Protein AF-A0A9R1CV19-F1 (afdb_monomer_lite)

Structure (mmCIF, N/CA/C/O backbone):
data_AF-A0A9R1CV19-F1
#
_entry.id   AF-A0A9R1CV19-F1
#
loop_
_atom_site.group_PDB
_atom_site.id
_atom_site.type_symbol
_atom_site.label_atom_id
_atom_site.label_alt_id
_atom_site.label_comp_id
_atom_site.label_asym_id
_atom_site.label_entity_id
_atom_site.label_seq_id
_atom_site.pdbx_PDB_ins_code
_atom_site.Cartn_x
_atom_site.Cartn_y
_atom_site.Cartn_z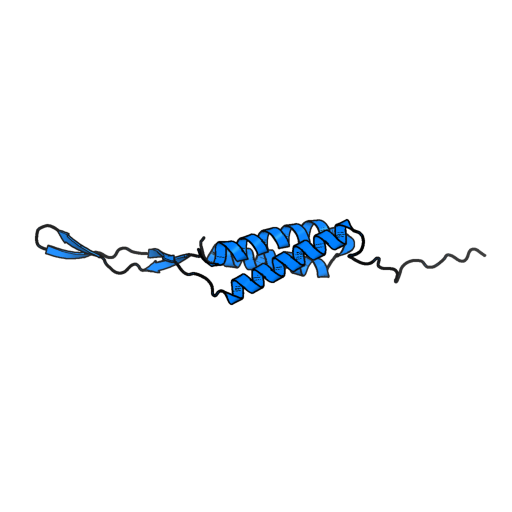
_atom_site.occupancy
_atom_site.B_iso_or_equiv
_atom_site.auth_seq_id
_atom_site.auth_comp_id
_atom_site.auth_asym_id
_atom_site.auth_atom_id
_atom_site.pdbx_PDB_model_num
ATOM 1 N N . MET A 1 1 ? -9.951 6.637 6.628 1.00 85.62 1 MET A N 1
ATOM 2 C CA . MET A 1 1 ? -9.941 5.628 5.527 1.00 85.62 1 MET A CA 1
ATOM 3 C C . MET A 1 1 ? -10.188 4.259 6.130 1.00 85.62 1 MET A C 1
ATOM 5 O O . MET A 1 1 ? -9.432 3.851 7.000 1.00 85.62 1 MET A O 1
ATOM 9 N N . LEU A 1 2 ? -11.219 3.533 5.689 1.00 93.88 2 LEU A N 1
ATOM 10 C CA . LEU A 1 2 ? -11.531 2.229 6.287 1.00 93.88 2 LEU A CA 1
ATOM 11 C C . LEU A 1 2 ? -10.329 1.269 6.192 1.00 93.88 2 LEU A C 1
ATOM 13 O O . LEU A 1 2 ? -9.751 1.098 5.116 1.00 93.88 2 LEU A O 1
ATOM 17 N N . LEU A 1 3 ? -10.008 0.597 7.294 1.00 93.12 3 LEU A N 1
ATOM 18 C CA . LEU A 1 3 ? -8.869 -0.310 7.419 1.00 93.12 3 LEU A CA 1
ATOM 19 C C . LEU A 1 3 ? -8.905 -1.448 6.382 1.00 93.12 3 LEU A C 1
ATOM 21 O O . LEU A 1 3 ? -7.871 -1.833 5.842 1.00 93.12 3 LEU A O 1
ATOM 25 N N . ALA A 1 4 ? -10.098 -1.923 6.009 1.00 94.19 4 ALA A N 1
ATOM 26 C CA . ALA A 1 4 ? -10.250 -2.911 4.940 1.00 94.19 4 ALA A CA 1
ATOM 27 C C . ALA A 1 4 ? -9.773 -2.386 3.570 1.00 94.19 4 ALA A C 1
ATOM 29 O O . ALA A 1 4 ? -9.062 -3.091 2.853 1.00 94.19 4 ALA A O 1
ATOM 30 N N . HIS A 1 5 ? -10.094 -1.132 3.223 1.00 94.94 5 HIS A N 1
ATOM 31 C CA . HIS A 1 5 ? -9.592 -0.504 1.995 1.00 94.94 5 HIS A CA 1
ATOM 32 C C . HIS A 1 5 ? -8.073 -0.303 2.055 1.00 94.94 5 HIS A C 1
ATOM 34 O O . HIS A 1 5 ? -7.401 -0.420 1.031 1.00 94.94 5 HIS A O 1
ATOM 40 N N . TYR A 1 6 ? -7.519 -0.056 3.246 1.00 95.19 6 TYR A N 1
ATOM 41 C CA . TYR A 1 6 ? -6.071 0.019 3.442 1.00 95.19 6 TYR A CA 1
ATOM 42 C C . TYR A 1 6 ? -5.387 -1.299 3.111 1.00 95.19 6 TYR A C 1
ATOM 44 O O . TYR A 1 6 ? -4.465 -1.320 2.297 1.00 95.19 6 TYR A O 1
ATOM 52 N N . TYR A 1 7 ? -5.869 -2.411 3.661 1.00 94.88 7 TYR A N 1
ATOM 53 C CA . TYR A 1 7 ? -5.296 -3.721 3.360 1.00 94.88 7 TYR A CA 1
ATOM 54 C C . TYR A 1 7 ? -5.467 -4.121 1.893 1.00 94.88 7 TYR A C 1
ATOM 56 O O . TYR A 1 7 ? -4.532 -4.664 1.306 1.00 94.88 7 TYR A O 1
ATOM 64 N N . ALA A 1 8 ? -6.599 -3.792 1.265 1.00 96.19 8 ALA A N 1
ATOM 65 C CA . ALA A 1 8 ? -6.770 -3.981 -0.175 1.00 96.19 8 ALA A CA 1
ATOM 66 C C . ALA A 1 8 ? -5.726 -3.184 -0.981 1.00 96.19 8 ALA A C 1
ATOM 68 O O . ALA A 1 8 ? -5.124 -3.716 -1.915 1.00 96.19 8 ALA A O 1
ATOM 69 N N . GLY A 1 9 ? -5.458 -1.938 -0.578 1.00 95.25 9 GLY A N 1
ATOM 70 C CA . GLY A 1 9 ? -4.404 -1.109 -1.158 1.00 95.25 9 GLY A CA 1
ATOM 71 C C . GLY A 1 9 ? -3.012 -1.720 -0.995 1.00 95.25 9 GLY A C 1
ATOM 72 O O . GLY A 1 9 ? -2.267 -1.773 -1.969 1.00 95.25 9 GLY A O 1
ATOM 73 N N . VAL A 1 10 ? -2.675 -2.241 0.192 1.00 95.88 10 VAL A N 1
ATOM 74 C CA . VAL A 1 10 ? -1.394 -2.930 0.450 1.00 95.88 10 VAL A CA 1
ATOM 75 C C . VAL A 1 10 ? -1.217 -4.131 -0.477 1.00 95.88 10 VAL A C 1
ATOM 77 O O . VAL A 1 10 ? -0.150 -4.294 -1.067 1.00 95.88 10 VAL A O 1
ATOM 80 N N . LEU A 1 11 ? -2.256 -4.952 -0.648 1.00 96.25 11 LEU A N 1
ATOM 81 C CA . LEU A 1 11 ? -2.209 -6.103 -1.552 1.00 96.25 11 LEU A CA 1
ATOM 82 C C . LEU A 1 11 ? -2.014 -5.673 -3.009 1.00 96.25 11 LEU A C 1
ATOM 84 O O . LEU A 1 11 ? -1.185 -6.251 -3.709 1.00 96.25 11 LEU A O 1
ATOM 88 N N . GLY A 1 12 ? -2.733 -4.642 -3.459 1.00 93.94 12 GLY A N 1
ATOM 89 C CA . GLY A 1 12 ? -2.584 -4.095 -4.808 1.00 93.94 12 GLY A CA 1
ATOM 90 C C . GLY A 1 12 ? -1.192 -3.510 -5.056 1.00 93.94 12 GLY A C 1
ATOM 91 O O . GLY A 1 12 ? -0.565 -3.814 -6.070 1.00 93.94 12 GLY A O 1
ATOM 92 N N . ALA A 1 13 ? -0.678 -2.724 -4.108 1.00 93.31 13 ALA A N 1
ATOM 93 C CA . ALA A 1 13 ? 0.657 -2.139 -4.176 1.00 93.31 13 ALA A CA 1
ATOM 94 C C . ALA A 1 13 ? 1.742 -3.226 -4.191 1.00 93.31 13 ALA A C 1
ATOM 96 O O . ALA A 1 13 ? 2.629 -3.197 -5.040 1.00 93.31 13 ALA A O 1
ATOM 97 N N . GLY A 1 14 ? 1.621 -4.237 -3.325 1.00 92.81 14 GLY A N 1
ATOM 98 C CA . GLY A 1 14 ? 2.513 -5.395 -3.303 1.00 92.81 14 GLY A CA 1
ATOM 99 C C . GLY A 1 14 ? 2.480 -6.196 -4.605 1.00 92.81 14 GLY A C 1
ATOM 100 O O . GLY A 1 14 ? 3.534 -6.549 -5.127 1.00 92.81 14 GLY A O 1
ATOM 101 N N . ALA A 1 15 ? 1.296 -6.428 -5.178 1.00 91.69 15 ALA A N 1
ATOM 102 C CA . ALA A 1 15 ? 1.157 -7.106 -6.465 1.00 91.69 15 ALA A CA 1
ATOM 103 C C . ALA A 1 15 ? 1.808 -6.313 -7.609 1.00 91.69 15 ALA A C 1
ATOM 105 O O . ALA A 1 15 ? 2.472 -6.902 -8.460 1.00 91.69 15 ALA A O 1
ATOM 106 N N . LEU A 1 16 ? 1.670 -4.984 -7.617 1.00 89.81 16 LEU A N 1
ATOM 107 C CA . LEU A 1 16 ? 2.317 -4.113 -8.602 1.00 89.81 16 LEU A CA 1
ATOM 108 C C . LEU A 1 16 ? 3.838 -4.101 -8.452 1.00 89.81 16 LEU A C 1
ATOM 110 O O . LEU A 1 16 ? 4.541 -4.172 -9.455 1.00 89.81 16 LEU A O 1
ATOM 114 N N . THR A 1 17 ? 4.347 -4.076 -7.221 1.00 88.69 17 THR A N 1
ATOM 115 C CA . THR A 1 17 ? 5.782 -4.218 -6.946 1.00 88.69 17 THR A CA 1
ATOM 116 C C . THR A 1 17 ? 6.303 -5.589 -7.390 1.00 88.69 17 THR A C 1
ATOM 118 O O . THR A 1 17 ? 7.360 -5.677 -8.007 1.00 88.69 17 THR A O 1
ATOM 121 N N . ALA A 1 18 ? 5.550 -6.665 -7.149 1.00 86.12 18 ALA A N 1
ATOM 122 C CA . ALA A 1 18 ? 5.916 -8.012 -7.584 1.00 86.12 18 ALA A CA 1
ATOM 123 C C . ALA A 1 18 ? 5.812 -8.204 -9.107 1.00 86.12 18 ALA A C 1
ATOM 125 O O . ALA A 1 18 ? 6.502 -9.056 -9.666 1.00 86.12 18 ALA A O 1
ATOM 126 N N . ALA A 1 19 ? 4.982 -7.419 -9.801 1.00 84.38 19 ALA A N 1
ATOM 127 C CA . ALA A 1 19 ? 4.788 -7.535 -11.245 1.00 84.38 19 ALA A CA 1
ATOM 128 C C . ALA A 1 19 ? 6.081 -7.315 -12.052 1.00 84.38 19 ALA A C 1
ATOM 130 O O . ALA A 1 19 ? 6.186 -7.826 -13.170 1.00 84.38 19 ALA A O 1
ATOM 131 N N . TRP A 1 20 ? 7.079 -6.626 -11.482 1.00 72.62 20 TRP A N 1
ATOM 132 C CA . TRP A 1 20 ? 8.410 -6.464 -12.079 1.00 72.62 20 TRP A CA 1
ATOM 133 C C . TRP A 1 20 ? 9.108 -7.799 -12.352 1.00 72.62 20 TRP A C 1
ATOM 135 O O . TRP A 1 20 ? 9.844 -7.909 -13.327 1.00 72.62 20 TRP A O 1
ATOM 145 N N . LEU A 1 21 ? 8.839 -8.830 -11.543 1.00 76.31 21 LEU A N 1
ATOM 146 C CA . LEU A 1 21 ? 9.499 -10.135 -11.652 1.00 76.31 21 LEU A CA 1
ATOM 147 C C . LEU A 1 21 ? 9.148 -10.899 -12.936 1.00 76.31 21 LEU A C 1
ATOM 149 O O . LEU A 1 21 ? 9.892 -11.794 -13.319 1.00 76.31 21 LEU A O 1
ATOM 153 N N . PHE A 1 22 ? 8.024 -10.589 -13.589 1.00 76.38 22 PHE A N 1
ATOM 154 C CA . PHE A 1 22 ? 7.508 -11.427 -14.678 1.00 76.38 22 PHE A CA 1
ATOM 155 C C . PHE A 1 22 ? 7.752 -10.868 -16.082 1.00 76.38 22 PHE A C 1
ATOM 157 O O . PHE A 1 22 ? 7.845 -11.662 -17.013 1.00 76.38 22 PHE A O 1
ATOM 164 N N . ARG A 1 23 ? 7.820 -9.538 -16.254 1.00 69.38 23 ARG A N 1
ATOM 165 C CA . ARG A 1 23 ? 8.134 -8.857 -17.531 1.00 69.38 23 ARG A CA 1
ATOM 166 C C . ARG A 1 23 ? 8.688 -7.453 -17.280 1.00 69.38 23 ARG A C 1
ATOM 168 O O . ARG A 1 23 ? 7.949 -6.472 -17.426 1.00 69.38 23 ARG A O 1
ATOM 175 N N . PRO A 1 24 ? 9.952 -7.341 -16.860 1.00 68.56 24 PRO A N 1
ATOM 176 C CA . PRO A 1 24 ? 10.518 -6.054 -16.500 1.00 68.56 24 PRO A CA 1
ATOM 177 C C . PRO A 1 24 ? 10.569 -5.106 -17.710 1.00 68.56 24 PRO A C 1
ATOM 179 O O . PRO A 1 24 ? 10.125 -3.965 -17.592 1.00 68.56 24 PRO A O 1
ATOM 182 N N . SER A 1 25 ? 11.008 -5.554 -18.887 1.00 68.31 25 SER A N 1
ATOM 183 C CA . SER A 1 25 ? 11.137 -4.712 -20.095 1.00 68.31 25 SER A CA 1
ATOM 184 C C . SER A 1 25 ? 9.814 -4.083 -20.544 1.00 68.31 25 SER A C 1
ATOM 186 O O . SER A 1 25 ? 9.748 -2.881 -20.787 1.00 68.31 25 SER A O 1
ATOM 188 N N . ASP A 1 26 ? 8.730 -4.859 -20.543 1.00 71.88 26 ASP A N 1
ATOM 189 C CA . ASP A 1 26 ? 7.433 -4.407 -21.065 1.00 71.88 26 ASP A CA 1
ATOM 190 C C . ASP A 1 26 ? 6.588 -3.606 -20.062 1.00 71.88 26 ASP A C 1
ATOM 192 O O . ASP A 1 26 ? 5.676 -2.873 -20.453 1.00 71.88 26 ASP A O 1
ATOM 196 N N . ARG A 1 27 ? 6.782 -3.816 -18.751 1.00 74.50 27 ARG A N 1
ATOM 197 C CA . ARG A 1 27 ? 5.801 -3.390 -17.730 1.00 74.50 27 ARG A CA 1
ATOM 198 C C . ARG A 1 27 ? 6.361 -2.478 -16.650 1.00 74.50 27 ARG A C 1
ATOM 200 O O . ARG A 1 27 ? 5.565 -1.966 -15.855 1.00 74.50 27 ARG A O 1
ATOM 207 N N . THR A 1 28 ? 7.673 -2.233 -16.618 1.00 77.19 28 THR A N 1
ATOM 208 C CA . THR A 1 28 ? 8.312 -1.432 -15.557 1.00 77.19 28 THR A CA 1
ATOM 209 C C . THR A 1 28 ? 7.713 -0.034 -15.449 1.00 77.19 28 THR A C 1
ATOM 211 O O . THR A 1 28 ? 7.403 0.390 -14.340 1.00 77.19 28 THR A O 1
ATOM 214 N N . ALA A 1 29 ? 7.446 0.660 -16.560 1.00 78.81 29 ALA A N 1
ATOM 215 C CA . ALA A 1 29 ? 6.910 2.025 -16.521 1.00 78.81 29 ALA A CA 1
ATOM 216 C C . ALA A 1 29 ? 5.562 2.124 -15.783 1.00 78.81 29 ALA A C 1
ATOM 218 O O . ALA A 1 29 ? 5.407 2.906 -14.846 1.00 78.81 29 ALA A O 1
ATOM 219 N N . VAL A 1 30 ? 4.587 1.300 -16.184 1.00 79.56 30 VAL A N 1
ATOM 220 C CA . VAL A 1 30 ? 3.216 1.358 -15.652 1.00 79.56 30 VAL A CA 1
ATOM 221 C C . VAL A 1 30 ? 3.171 0.839 -14.221 1.00 79.56 30 VAL A C 1
ATOM 223 O O . VAL A 1 30 ? 2.511 1.425 -13.363 1.00 79.56 30 VAL A O 1
ATOM 226 N N . THR A 1 31 ? 3.881 -0.250 -13.942 1.00 86.12 31 THR A N 1
ATOM 227 C CA . THR A 1 31 ? 3.841 -0.894 -12.626 1.00 86.12 31 THR A CA 1
ATOM 228 C C . THR A 1 31 ? 4.612 -0.103 -11.578 1.00 86.12 31 THR A C 1
ATOM 230 O O . THR A 1 31 ? 4.119 0.016 -10.462 1.00 86.12 31 THR A O 1
ATOM 233 N N . SER A 1 32 ? 5.755 0.504 -11.920 1.00 86.62 32 SER A N 1
ATOM 234 C CA . SER A 1 32 ? 6.534 1.322 -10.979 1.00 86.62 32 SER A CA 1
ATOM 235 C C . SER A 1 32 ? 5.847 2.645 -10.646 1.00 86.62 32 SER A C 1
ATOM 237 O O . SER A 1 32 ? 5.757 3.000 -9.473 1.00 86.62 32 SER A O 1
ATOM 239 N N . LEU A 1 33 ? 5.250 3.326 -11.629 1.00 90.25 33 LEU A N 1
ATOM 240 C CA . LEU A 1 33 ? 4.458 4.528 -11.366 1.00 90.25 33 LEU A CA 1
ATOM 241 C C . LEU A 1 33 ? 3.207 4.213 -10.531 1.00 90.25 33 LEU A C 1
ATOM 243 O O . LEU A 1 33 ? 2.912 4.914 -9.564 1.00 90.25 33 LEU A O 1
ATOM 247 N N . SER A 1 34 ? 2.489 3.136 -10.866 1.00 92.19 34 SER A N 1
ATOM 248 C CA . SER A 1 34 ? 1.291 2.729 -10.117 1.00 92.19 34 SER A CA 1
ATOM 249 C C . SER A 1 34 ? 1.634 2.296 -8.691 1.00 92.19 34 SER A C 1
ATOM 251 O O . SER A 1 34 ? 0.942 2.680 -7.747 1.00 92.19 34 SER A O 1
ATOM 253 N N . ALA A 1 35 ? 2.728 1.546 -8.519 1.00 93.00 35 ALA A N 1
ATOM 254 C CA . ALA A 1 35 ? 3.247 1.179 -7.208 1.00 93.00 35 ALA A CA 1
ATOM 255 C C . ALA A 1 35 ? 3.638 2.427 -6.407 1.00 93.00 35 ALA A C 1
ATOM 257 O O . ALA A 1 35 ? 3.232 2.546 -5.256 1.00 93.00 35 ALA A O 1
ATOM 258 N N . PHE A 1 36 ? 4.340 3.391 -7.013 1.00 94.75 36 PHE A N 1
ATOM 259 C CA . PHE A 1 36 ? 4.699 4.653 -6.360 1.00 94.75 36 PHE A CA 1
ATOM 260 C C . PHE A 1 36 ? 3.471 5.386 -5.817 1.00 94.75 36 PHE A C 1
ATOM 262 O O . PHE A 1 36 ? 3.453 5.771 -4.645 1.00 94.75 36 PHE A O 1
ATOM 269 N N . VAL A 1 37 ? 2.432 5.546 -6.639 1.00 96.06 37 VAL A N 1
ATOM 270 C CA . VAL A 1 37 ? 1.200 6.230 -6.229 1.00 96.06 37 VAL A CA 1
ATOM 271 C C . VAL A 1 37 ? 0.534 5.496 -5.067 1.00 96.06 37 VAL A C 1
ATOM 273 O O . VAL A 1 37 ? 0.240 6.119 -4.047 1.00 96.06 37 VAL A O 1
ATOM 276 N N . LEU A 1 38 ? 0.333 4.179 -5.172 1.00 96.00 38 LEU A N 1
ATOM 277 C CA . LEU A 1 38 ? -0.332 3.420 -4.111 1.00 96.00 38 LEU A CA 1
ATOM 278 C C . LEU A 1 38 ? 0.475 3.396 -2.813 1.00 96.00 38 LEU A C 1
ATOM 280 O O . LEU A 1 38 ? -0.088 3.643 -1.749 1.00 96.00 38 LEU A O 1
ATOM 284 N N . TRP A 1 39 ? 1.785 3.164 -2.878 1.00 97.62 39 TRP A N 1
ATOM 285 C CA . TRP A 1 39 ? 2.641 3.183 -1.694 1.00 97.62 39 TRP A CA 1
ATOM 286 C C . TRP A 1 39 ? 2.678 4.564 -1.027 1.00 97.62 39 TRP A C 1
ATOM 288 O O . TRP A 1 39 ? 2.661 4.643 0.201 1.00 97.62 39 TRP A O 1
ATOM 298 N N . THR A 1 40 ? 2.632 5.649 -1.808 1.00 96.62 40 THR A N 1
ATOM 299 C CA . THR A 1 40 ? 2.533 7.020 -1.279 1.00 96.62 40 THR A CA 1
ATOM 300 C C . THR A 1 40 ? 1.208 7.244 -0.556 1.00 96.62 40 THR A C 1
ATOM 302 O O . THR A 1 40 ? 1.200 7.742 0.570 1.00 96.62 40 THR A O 1
ATOM 305 N N . LEU A 1 41 ? 0.086 6.840 -1.163 1.00 95.69 41 LEU A N 1
ATOM 306 C CA . LEU A 1 41 ? -1.233 6.938 -0.533 1.00 95.69 41 LEU A CA 1
ATOM 307 C C . LEU A 1 41 ? -1.268 6.157 0.789 1.00 95.69 41 LEU A C 1
ATOM 309 O O . LEU A 1 41 ? -1.725 6.685 1.799 1.00 95.69 41 LEU A O 1
ATOM 313 N N . LEU A 1 42 ? -0.727 4.938 0.815 1.00 96.56 42 LEU A N 1
ATOM 314 C CA . LEU A 1 42 ? -0.656 4.119 2.028 1.00 96.56 42 LEU A CA 1
ATOM 315 C C . LEU A 1 42 ? 0.218 4.768 3.115 1.00 96.56 42 LEU A C 1
ATOM 317 O O . LEU A 1 42 ? -0.183 4.826 4.276 1.00 96.56 42 LEU A O 1
ATOM 321 N N . ALA A 1 43 ? 1.376 5.326 2.756 1.00 96.19 43 ALA A N 1
ATOM 322 C CA . ALA A 1 43 ? 2.256 6.005 3.710 1.00 96.19 43 ALA A CA 1
ATOM 323 C C . ALA A 1 43 ? 1.589 7.233 4.365 1.00 96.19 43 ALA A C 1
ATOM 325 O O . ALA A 1 43 ? 1.730 7.457 5.576 1.00 96.19 43 ALA A O 1
ATOM 326 N N . VAL A 1 44 ? 0.847 8.012 3.569 1.00 95.94 44 VAL A N 1
ATOM 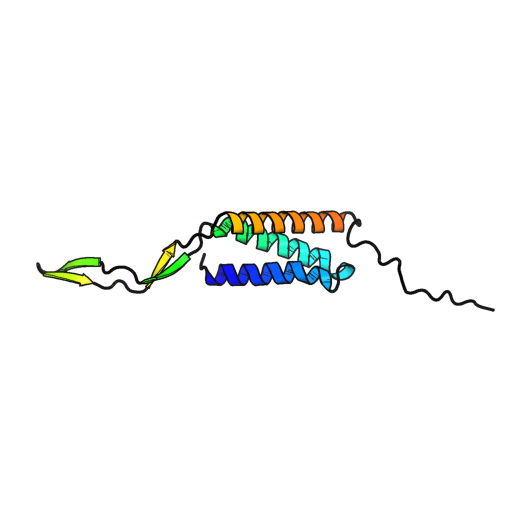327 C CA . VAL A 1 44 ? 0.151 9.227 4.015 1.00 95.94 44 VAL A CA 1
ATOM 328 C C . VAL A 1 44 ? -1.076 8.877 4.853 1.00 95.94 44 VAL A C 1
ATOM 330 O O . VAL A 1 44 ? -1.164 9.306 6.000 1.00 95.94 44 VAL A O 1
ATOM 333 N N . PHE A 1 45 ? -1.984 8.055 4.325 1.00 95.38 45 PHE A N 1
ATOM 334 C CA . PHE A 1 45 ? -3.290 7.800 4.942 1.00 95.38 45 PHE A CA 1
ATOM 335 C C . PHE A 1 45 ? -3.279 6.723 6.035 1.00 95.38 45 PHE A C 1
ATOM 337 O O . PHE A 1 45 ? -4.287 6.544 6.714 1.00 95.38 45 PHE A O 1
ATOM 344 N N . GLY A 1 46 ? -2.160 6.024 6.257 1.00 92.44 46 GLY A N 1
ATOM 345 C CA . GLY A 1 46 ? -2.047 5.010 7.313 1.00 92.44 46 GLY A CA 1
ATOM 346 C C . GLY A 1 46 ? -2.202 5.546 8.743 1.00 92.44 46 GLY A C 1
ATOM 347 O O . GLY A 1 46 ? -2.460 4.765 9.653 1.00 92.44 46 GLY A O 1
ATOM 348 N N . ALA A 1 47 ? -2.056 6.858 8.961 1.00 94.12 47 ALA A N 1
ATOM 349 C CA . ALA A 1 47 ? -2.327 7.492 10.258 1.00 94.12 47 ALA A CA 1
ATOM 350 C C . ALA A 1 47 ? -3.821 7.755 10.505 1.00 94.12 47 ALA A C 1
ATOM 352 O O . ALA A 1 47 ? -4.233 7.885 11.651 1.00 94.12 47 ALA A O 1
ATOM 353 N N . ASP A 1 48 ? -4.618 7.802 9.439 1.00 95.25 48 ASP A N 1
ATOM 354 C CA . ASP A 1 48 ? -6.031 8.184 9.470 1.00 95.25 48 ASP A CA 1
ATOM 355 C C . ASP A 1 48 ? -6.928 6.979 9.140 1.00 95.25 48 ASP A C 1
ATOM 357 O O . ASP A 1 48 ? -7.998 7.108 8.533 1.00 95.25 48 ASP A O 1
ATOM 361 N N . THR A 1 49 ? -6.466 5.766 9.462 1.00 95.38 49 THR A N 1
ATOM 362 C CA . THR A 1 49 ? -7.240 4.541 9.258 1.00 95.38 49 THR A CA 1
ATOM 363 C C . THR A 1 49 ? -8.294 4.357 10.339 1.00 95.38 49 THR A C 1
ATOM 365 O O . THR A 1 49 ? -8.095 4.724 11.493 1.00 95.38 49 THR A O 1
ATOM 368 N N . GLU A 1 50 ? -9.429 3.776 9.962 1.00 95.50 50 GLU A N 1
ATOM 369 C CA . GLU A 1 50 ? -10.595 3.607 10.837 1.00 95.50 50 GLU A CA 1
ATOM 370 C C . GLU A 1 50 ? -11.140 2.182 10.737 1.00 95.50 50 GLU A C 1
ATOM 372 O O . GLU A 1 50 ? -11.112 1.571 9.665 1.00 95.50 50 GLU A O 1
ATOM 377 N N . THR A 1 51 ? -11.678 1.659 11.836 1.00 93.75 51 THR A N 1
ATOM 378 C CA . THR A 1 51 ? -12.377 0.368 11.879 1.00 93.75 51 THR A CA 1
ATOM 379 C C . THR A 1 51 ? -13.773 0.533 12.462 1.00 93.75 51 THR A C 1
ATOM 381 O O . THR A 1 51 ? -14.020 1.458 13.234 1.00 93.75 51 THR A O 1
ATOM 384 N N . TYR A 1 52 ? -14.678 -0.380 12.115 1.00 90.81 52 TYR A N 1
ATOM 385 C CA . TYR A 1 52 ? -15.938 -0.510 12.837 1.00 90.81 52 TYR A CA 1
ATOM 386 C C . TYR A 1 52 ? -15.666 -1.136 14.202 1.00 90.81 52 TYR A C 1
ATOM 388 O O . TYR A 1 52 ? -15.003 -2.173 14.295 1.00 90.81 52 TYR A O 1
ATOM 396 N N . ALA A 1 53 ? -16.136 -0.472 15.251 1.00 87.38 53 ALA A N 1
ATOM 397 C CA . ALA A 1 53 ? -16.109 -0.971 16.615 1.00 87.38 53 ALA A CA 1
ATOM 398 C C . ALA A 1 53 ? -17.414 -0.596 17.318 1.00 87.38 53 ALA A C 1
ATOM 400 O O . ALA A 1 53 ? -18.019 0.438 17.017 1.00 87.38 53 ALA A O 1
ATOM 401 N N . ASP A 1 54 ? -17.842 -1.447 18.248 1.00 83.50 54 ASP A N 1
ATOM 402 C CA . ASP A 1 54 ? -19.053 -1.195 19.016 1.00 83.50 54 ASP A CA 1
ATOM 403 C C . ASP A 1 54 ? -18.849 0.024 19.919 1.00 83.50 54 ASP A C 1
ATOM 405 O O . ASP A 1 54 ? -17.851 0.154 20.639 1.00 83.50 54 ASP A O 1
ATOM 409 N N . SER A 1 55 ? -19.786 0.954 19.840 1.00 77.44 55 SER A N 1
ATOM 410 C CA . SER A 1 55 ? -19.732 2.197 20.590 1.00 77.44 55 SER A CA 1
ATOM 411 C C . SER A 1 55 ? -20.272 1.953 21.984 1.00 77.44 55 SER A C 1
ATOM 413 O O . SER A 1 55 ? -21.381 1.438 22.146 1.00 77.44 55 SER A O 1
ATOM 415 N N . ALA A 1 56 ? -19.524 2.375 23.005 1.00 75.88 56 ALA A N 1
ATOM 416 C CA . ALA A 1 56 ? -20.014 2.322 24.375 1.00 75.88 56 ALA A CA 1
ATOM 417 C C . ALA A 1 56 ? -21.397 2.994 24.477 1.00 75.88 56 ALA A C 1
ATOM 419 O O . ALA A 1 56 ? -21.648 4.033 23.860 1.00 75.88 56 ALA A O 1
ATOM 420 N N . ALA A 1 57 ? -22.299 2.387 25.251 1.00 78.94 57 ALA A N 1
ATOM 421 C CA . ALA A 1 57 ? -23.637 2.927 25.451 1.00 78.94 57 ALA A CA 1
ATOM 422 C C . ALA A 1 57 ? -23.557 4.361 25.997 1.00 78.94 57 ALA A C 1
ATOM 424 O O . ALA A 1 57 ? -22.792 4.643 26.922 1.00 78.94 57 ALA A O 1
ATOM 425 N N . SER A 1 58 ? -24.362 5.264 25.436 1.00 85.19 58 SER A N 1
ATOM 426 C CA . SER A 1 58 ? -24.464 6.626 25.954 1.00 85.19 58 SER A CA 1
ATOM 427 C C . SER A 1 58 ? -25.514 6.673 27.058 1.00 85.19 58 SER A C 1
ATOM 429 O O . SER A 1 58 ? -26.577 6.057 26.953 1.00 85.19 58 SER A O 1
ATOM 431 N N . VAL A 1 59 ? -25.215 7.383 28.143 1.00 88.12 59 VAL A N 1
ATOM 432 C CA . VAL A 1 59 ? -26.188 7.609 29.212 1.00 88.12 59 VAL A CA 1
ATOM 433 C C . VAL A 1 59 ? -27.041 8.808 28.823 1.00 88.12 59 VAL A C 1
ATOM 435 O O . VAL A 1 59 ? -26.526 9.916 28.681 1.00 88.12 59 VAL A O 1
ATOM 438 N N . GLN A 1 60 ? -28.341 8.587 28.652 1.00 88.50 60 GLN A N 1
ATOM 439 C CA . GLN A 1 60 ? -29.302 9.639 28.339 1.00 88.50 60 GLN A CA 1
ATOM 440 C C . GLN A 1 60 ? -30.374 9.708 29.422 1.00 88.50 60 GLN A C 1
ATOM 442 O O . GLN A 1 60 ? -30.905 8.685 29.857 1.00 88.50 60 GLN A O 1
ATOM 447 N N . THR A 1 61 ? -30.713 10.925 29.842 1.00 90.19 61 THR A N 1
ATOM 448 C CA . THR A 1 61 ? -31.838 11.159 30.751 1.00 90.19 61 THR A CA 1
ATOM 449 C C . THR A 1 61 ? -33.058 11.546 29.932 1.00 90.19 61 THR A C 1
ATOM 451 O O . THR A 1 61 ? -33.097 12.624 29.341 1.00 90.19 61 THR A O 1
ATOM 454 N N . VAL A 1 62 ? -34.068 10.678 29.914 1.00 85.12 62 VAL A N 1
ATOM 455 C CA . VAL A 1 62 ? -35.348 10.912 29.236 1.00 85.12 62 VAL A CA 1
ATOM 456 C C . VAL A 1 62 ? -36.454 10.820 30.280 1.00 85.12 62 VAL A C 1
ATOM 458 O O . VAL A 1 62 ? -36.567 9.816 30.977 1.00 85.12 62 VAL A O 1
ATOM 461 N N . ASN A 1 63 ? -37.269 11.871 30.415 1.00 86.25 63 ASN A N 1
ATOM 462 C CA . ASN A 1 63 ? -38.388 11.925 31.368 1.00 86.25 63 ASN A CA 1
ATOM 463 C C . ASN A 1 63 ? -37.996 11.529 32.810 1.00 86.25 63 ASN A C 1
ATOM 465 O O . ASN A 1 63 ? -38.607 10.643 33.404 1.00 86.25 63 ASN A O 1
ATOM 469 N N . ASN A 1 64 ? -36.947 12.149 33.368 1.00 89.56 64 ASN A N 1
ATOM 470 C CA . ASN A 1 64 ? -36.389 11.836 34.698 1.00 89.56 64 ASN A CA 1
ATOM 471 C C . ASN A 1 64 ? -35.929 10.377 34.901 1.00 89.56 64 ASN A C 1
ATOM 473 O O . ASN A 1 64 ? -35.678 9.966 36.032 1.00 89.56 64 ASN A O 1
ATOM 477 N N . THR A 1 65 ? -35.776 9.606 33.824 1.00 88.69 65 THR A N 1
ATOM 478 C CA . THR A 1 65 ? -35.242 8.243 33.862 1.00 88.69 65 THR A CA 1
ATOM 479 C C . THR A 1 65 ? -33.897 8.210 33.151 1.00 88.69 65 THR A C 1
ATOM 481 O O . THR A 1 65 ? -33.778 8.667 32.014 1.00 88.69 65 THR A O 1
ATOM 484 N N . THR A 1 66 ? -32.880 7.674 33.819 1.00 91.81 66 THR A N 1
ATOM 485 C CA . THR A 1 66 ? -31.543 7.495 33.245 1.00 91.81 66 THR A CA 1
ATOM 486 C C . THR A 1 66 ? -31.484 6.152 32.527 1.00 91.81 66 THR A C 1
ATOM 488 O O . THR A 1 66 ? -31.622 5.107 33.162 1.00 91.81 66 THR A O 1
ATOM 491 N N . LEU A 1 67 ? -31.287 6.174 31.210 1.00 89.19 67 LEU A N 1
ATOM 492 C CA . LEU A 1 67 ? -31.208 4.986 30.364 1.00 89.19 67 LEU A CA 1
ATOM 493 C C . LEU A 1 67 ? -29.820 4.888 29.727 1.00 89.19 67 LEU A C 1
ATOM 495 O O . LEU A 1 67 ? -29.270 5.882 29.254 1.00 89.19 67 LEU A O 1
ATOM 499 N N . ALA A 1 68 ? -29.269 3.675 29.692 1.00 86.94 68 ALA A N 1
ATOM 500 C CA . ALA A 1 68 ? -28.108 3.366 28.867 1.00 86.94 68 ALA A CA 1
ATOM 501 C C . ALA A 1 68 ? -28.602 3.006 27.461 1.00 86.94 68 ALA A C 1
ATOM 503 O O . ALA A 1 68 ? -29.262 1.983 27.276 1.00 86.94 68 ALA A O 1
ATOM 504 N N . VAL A 1 69 ? -28.315 3.860 26.481 1.00 87.06 69 VAL A N 1
ATOM 505 C CA . VAL A 1 69 ? -28.750 3.684 25.094 1.00 87.06 69 VAL A CA 1
ATOM 506 C C . VAL A 1 69 ? -27.579 3.133 24.276 1.00 87.06 69 VAL A C 1
ATOM 508 O O . VAL A 1 69 ? -26.603 3.866 24.062 1.00 87.06 69 VAL A O 1
ATOM 511 N N . PRO A 1 70 ? -27.640 1.871 23.806 1.00 83.81 70 PRO A N 1
ATOM 512 C CA . PRO A 1 70 ? -26.609 1.320 22.935 1.00 83.81 70 PRO A CA 1
ATOM 513 C C . PRO A 1 70 ? -26.533 2.147 21.649 1.00 83.81 70 PRO A C 1
ATOM 515 O O . PRO A 1 70 ? -27.557 2.487 21.060 1.00 83.81 70 PRO A O 1
ATOM 518 N N . GLN A 1 71 ? -25.317 2.518 21.256 1.00 82.44 71 GLN A N 1
ATOM 519 C CA . GLN A 1 71 ? -25.072 3.381 20.097 1.00 82.44 71 GLN A CA 1
ATOM 520 C C . GLN A 1 71 ? -24.756 2.575 18.821 1.00 82.44 71 GLN A C 1
ATOM 522 O O . GLN A 1 71 ? -24.789 3.134 17.730 1.00 82.44 71 GLN A O 1
ATOM 527 N N . GLY A 1 72 ? -24.521 1.262 18.946 1.00 84.06 72 GLY A N 1
ATOM 528 C CA . GLY A 1 72 ? -24.182 0.374 17.833 1.00 84.06 72 GLY A CA 1
ATOM 529 C C . GLY A 1 72 ? -22.762 0.587 17.303 1.00 84.06 72 G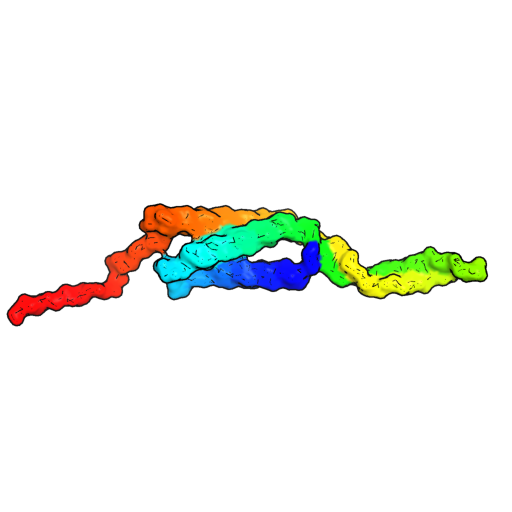LY A C 1
ATOM 530 O O . GLY A 1 72 ? -21.952 1.305 17.894 1.00 84.06 72 GLY A O 1
ATOM 531 N N . GLU A 1 73 ? -22.454 -0.038 16.167 1.00 87.25 73 GLU A N 1
ATOM 532 C CA . GLU A 1 73 ? -21.142 0.086 15.529 1.00 87.25 73 GLU A CA 1
ATOM 533 C C . GLU A 1 73 ? -20.926 1.491 14.952 1.00 87.25 73 GLU A C 1
ATOM 535 O O . GLU A 1 73 ? -21.743 1.997 14.179 1.00 87.25 73 GLU A O 1
ATOM 540 N N . GLN A 1 74 ? -19.787 2.101 15.283 1.00 88.88 74 GLN A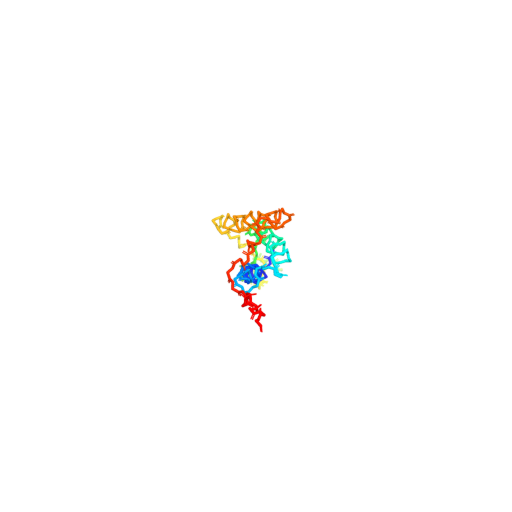 N 1
ATOM 541 C CA . GLN A 1 74 ? -19.336 3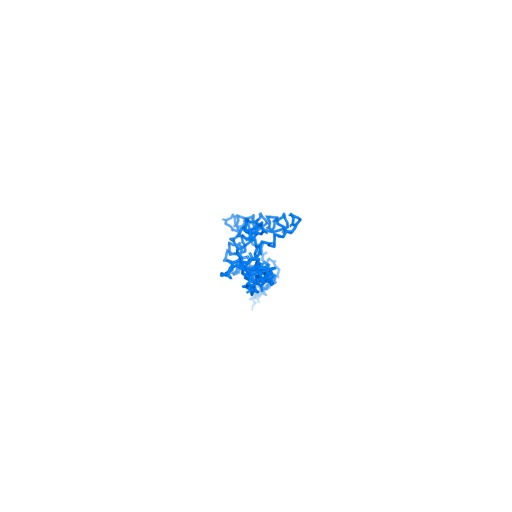.357 14.686 1.00 88.88 74 GLN A CA 1
ATOM 542 C C . GLN A 1 74 ? -17.915 3.226 14.138 1.00 88.88 74 GLN A C 1
ATOM 544 O O . GLN A 1 74 ? -17.166 2.314 14.497 1.00 88.88 74 GLN A O 1
ATOM 549 N N . LEU A 1 75 ? -17.536 4.161 13.266 1.00 90.44 75 LEU A N 1
ATOM 550 C CA . LEU A 1 75 ? -16.155 4.292 12.816 1.00 90.44 75 LEU A CA 1
ATOM 551 C C . LEU A 1 75 ? -15.307 4.859 13.956 1.00 90.44 75 LEU A C 1
ATOM 553 O O . LEU A 1 75 ? -15.572 5.950 14.459 1.00 90.44 75 LEU A O 1
ATOM 557 N N . VAL A 1 76 ? -14.283 4.111 14.353 1.00 92.31 76 VAL A N 1
ATOM 558 C CA . VAL A 1 76 ? -13.313 4.508 15.375 1.00 92.31 76 VAL A CA 1
ATOM 559 C C . VAL A 1 76 ? -11.926 4.554 14.748 1.00 92.31 76 VAL A C 1
ATOM 561 O O . VAL A 1 76 ? -11.565 3.687 13.947 1.00 92.31 76 VAL A O 1
ATOM 564 N N . ALA A 1 77 ? -11.142 5.566 15.121 1.00 92.75 77 ALA A N 1
ATOM 565 C CA . ALA A 1 77 ? -9.759 5.701 14.686 1.00 92.75 77 ALA A CA 1
ATOM 566 C C . ALA A 1 77 ? -8.938 4.469 15.103 1.00 92.75 77 ALA A C 1
ATOM 568 O O . ALA A 1 77 ? -8.886 4.092 16.273 1.00 92.75 77 ALA A O 1
ATOM 569 N N . ALA A 1 78 ? -8.280 3.861 14.125 1.00 93.88 78 ALA A N 1
ATOM 570 C CA . ALA A 1 78 ? -7.419 2.698 14.264 1.00 93.88 78 ALA A CA 1
ATOM 571 C C . ALA A 1 78 ? -6.137 2.937 13.448 1.00 93.88 78 ALA A C 1
ATOM 573 O O . ALA A 1 78 ? -5.947 2.297 12.409 1.00 93.88 78 ALA A O 1
ATOM 574 N N . PRO A 1 79 ? -5.291 3.899 13.863 1.00 94.62 79 PRO A N 1
ATOM 575 C CA . PRO A 1 79 ? -4.081 4.265 13.137 1.00 94.62 79 PRO A CA 1
ATOM 576 C C . PRO A 1 79 ? -3.101 3.095 13.083 1.00 94.62 79 PRO A C 1
ATOM 578 O O . PRO A 1 79 ? -2.932 2.358 14.059 1.00 94.62 79 PRO A O 1
ATOM 581 N N . LEU A 1 80 ? -2.411 2.944 11.954 1.00 94.06 80 LEU A N 1
ATOM 582 C CA . LEU A 1 80 ? -1.348 1.957 11.845 1.00 94.06 80 LEU A CA 1
ATOM 583 C C . LEU A 1 80 ? -0.053 2.429 12.518 1.00 94.06 80 LEU A C 1
ATOM 585 O O . LEU A 1 80 ? 0.258 3.625 12.494 1.00 94.06 80 LEU A O 1
ATOM 589 N N . PRO A 1 81 ? 0.749 1.485 13.051 1.00 95.12 81 PRO A N 1
ATOM 590 C CA . PRO A 1 81 ? 2.083 1.782 13.553 1.00 95.12 81 PRO A CA 1
ATOM 591 C C . PRO A 1 81 ? 2.952 2.502 12.516 1.00 95.12 81 PRO A C 1
ATOM 593 O O . PRO A 1 81 ? 2.891 2.228 11.311 1.00 95.12 81 PRO A O 1
ATOM 596 N N . THR A 1 82 ? 3.790 3.418 12.997 1.00 95.25 82 THR A N 1
ATOM 597 C CA . THR A 1 82 ? 4.653 4.258 12.157 1.00 95.25 82 THR A CA 1
ATOM 598 C C . THR A 1 82 ? 5.599 3.427 11.290 1.00 95.25 82 THR A C 1
ATOM 600 O O . THR A 1 82 ? 5.861 3.796 10.148 1.00 95.25 82 THR A O 1
ATOM 603 N N . GLU A 1 83 ? 6.061 2.278 11.775 1.00 96.81 83 GLU A N 1
ATOM 604 C CA . GLU A 1 83 ? 6.961 1.365 11.067 1.00 96.81 83 GLU A CA 1
ATOM 605 C C . GLU A 1 83 ? 6.361 0.896 9.735 1.00 96.81 83 GLU A C 1
ATOM 607 O O . GLU A 1 83 ? 7.048 0.894 8.713 1.00 96.81 83 GLU A O 1
ATOM 612 N N . PHE A 1 84 ? 5.062 0.576 9.706 1.00 94.44 84 PHE A N 1
ATOM 613 C CA . PHE A 1 84 ? 4.379 0.176 8.471 1.00 94.44 84 PHE A CA 1
ATOM 614 C C . PHE A 1 84 ? 4.272 1.327 7.472 1.00 94.44 84 PHE A C 1
ATOM 616 O O . PHE A 1 84 ? 4.373 1.117 6.263 1.00 94.44 84 PHE A O 1
ATOM 623 N N . ARG A 1 85 ? 4.106 2.555 7.967 1.00 94.62 85 ARG A N 1
ATOM 624 C CA . ARG A 1 85 ? 4.050 3.756 7.125 1.00 94.62 85 ARG A CA 1
ATOM 625 C C . ARG A 1 85 ? 5.418 4.088 6.538 1.00 94.62 85 ARG A C 1
ATOM 627 O O . ARG A 1 85 ? 5.504 4.452 5.370 1.00 94.62 85 ARG A O 1
ATOM 634 N N . LEU A 1 86 ? 6.485 3.913 7.317 1.00 96.56 86 LEU A N 1
ATOM 635 C CA . LEU A 1 86 ? 7.862 4.058 6.842 1.00 96.56 86 LEU A CA 1
ATOM 636 C C . LEU A 1 86 ? 8.215 2.993 5.803 1.00 96.56 86 LEU A C 1
ATOM 638 O O . LEU A 1 86 ? 8.863 3.309 4.808 1.00 96.56 86 LEU A O 1
ATOM 642 N N . LEU A 1 87 ? 7.748 1.757 5.987 1.00 96.31 87 LEU A N 1
ATOM 643 C CA . LEU A 1 87 ? 7.899 0.704 4.986 1.00 96.31 87 LEU A CA 1
ATOM 644 C C . LEU A 1 87 ? 7.182 1.066 3.677 1.00 96.31 87 LEU A C 1
ATOM 646 O O . LEU A 1 87 ? 7.767 0.933 2.604 1.00 96.31 87 LEU A O 1
ATOM 650 N N . ALA A 1 88 ? 5.945 1.562 3.754 1.00 96.25 88 ALA A N 1
ATOM 651 C CA . ALA A 1 88 ? 5.221 2.047 2.581 1.00 96.25 88 ALA A CA 1
ATOM 652 C C . ALA A 1 88 ? 5.962 3.212 1.901 1.00 96.25 88 ALA A C 1
ATOM 654 O O . ALA A 1 88 ? 6.122 3.215 0.683 1.00 96.25 88 ALA A O 1
ATOM 655 N N . LEU A 1 89 ? 6.495 4.160 2.678 1.00 97.56 89 LEU A N 1
ATOM 656 C CA . LEU A 1 89 ? 7.298 5.264 2.153 1.00 97.56 89 LEU A CA 1
ATOM 657 C C . LEU A 1 89 ? 8.558 4.764 1.435 1.00 97.56 89 LEU A C 1
ATOM 659 O O . LEU A 1 89 ? 8.857 5.225 0.337 1.00 97.56 89 LEU A O 1
ATOM 663 N N . LEU A 1 90 ? 9.278 3.803 2.018 1.00 97.44 90 LEU A N 1
ATOM 664 C CA . LEU A 1 90 ? 10.445 3.189 1.388 1.00 97.44 90 LEU A CA 1
ATOM 665 C C . LEU A 1 90 ? 10.078 2.577 0.032 1.00 97.44 90 LEU A C 1
ATOM 667 O O . LEU A 1 90 ? 10.757 2.835 -0.960 1.00 97.44 90 LEU A O 1
ATOM 671 N N . TRP A 1 91 ? 8.988 1.813 -0.036 1.00 95.94 91 TRP A N 1
ATOM 672 C CA . TRP A 1 91 ? 8.531 1.227 -1.295 1.00 95.94 91 TRP A CA 1
ATOM 673 C C . TRP A 1 91 ? 8.106 2.271 -2.323 1.00 95.94 91 TRP A C 1
ATOM 675 O O . TRP A 1 91 ? 8.383 2.091 -3.510 1.00 95.94 91 TRP A O 1
ATOM 685 N N . ALA A 1 92 ? 7.505 3.382 -1.896 1.00 97.00 92 ALA A N 1
ATOM 686 C CA . ALA A 1 92 ? 7.227 4.507 -2.781 1.00 97.00 92 ALA A CA 1
ATOM 687 C C . ALA A 1 92 ? 8.531 5.072 -3.373 1.00 97.00 92 ALA A C 1
ATOM 689 O O . ALA A 1 92 ? 8.639 5.220 -4.590 1.00 97.00 92 ALA A O 1
ATOM 690 N N . LEU A 1 93 ? 9.548 5.304 -2.537 1.00 96.88 93 LEU A N 1
ATOM 691 C CA . LEU A 1 93 ? 10.854 5.809 -2.975 1.00 96.88 93 LEU A CA 1
ATOM 692 C C . LEU A 1 93 ? 11.553 4.855 -3.952 1.00 96.88 93 LEU A C 1
ATOM 694 O O . LEU A 1 93 ? 12.076 5.292 -4.975 1.00 96.88 93 LEU A O 1
ATOM 698 N N . LEU A 1 94 ? 11.522 3.551 -3.682 1.00 94.06 94 LEU A N 1
ATOM 699 C CA . LEU A 1 94 ? 12.074 2.547 -4.594 1.00 94.06 94 LEU A CA 1
ATOM 700 C C . LEU A 1 94 ? 11.301 2.491 -5.917 1.00 94.06 94 LEU A C 1
ATOM 702 O O . LEU A 1 94 ? 11.905 2.351 -6.977 1.00 94.06 94 LEU A O 1
ATOM 706 N N . SER A 1 95 ? 9.977 2.646 -5.869 1.00 92.31 95 SER A N 1
ATOM 707 C CA . SER A 1 95 ? 9.122 2.631 -7.059 1.00 92.31 95 SER A CA 1
ATOM 708 C C . SER A 1 95 ? 9.373 3.840 -7.961 1.00 92.31 95 SER A C 1
ATOM 710 O O . SER A 1 95 ? 9.519 3.678 -9.171 1.00 92.31 95 SER A O 1
ATOM 712 N N . VAL A 1 96 ? 9.499 5.046 -7.396 1.00 93.88 96 VAL A N 1
ATOM 713 C CA . VAL A 1 96 ? 9.840 6.235 -8.194 1.00 93.88 96 VAL A CA 1
ATOM 714 C C . VAL A 1 96 ? 11.279 6.179 -8.703 1.00 93.88 96 VAL A C 1
ATOM 716 O O . VAL A 1 96 ? 11.534 6.576 -9.836 1.00 93.88 96 VAL A O 1
ATOM 719 N N . LEU A 1 97 ? 12.214 5.629 -7.923 1.00 92.62 97 LEU A N 1
ATOM 720 C CA . LEU A 1 97 ? 13.585 5.419 -8.381 1.00 92.62 97 LEU A CA 1
ATOM 721 C C . LEU A 1 97 ? 13.624 4.468 -9.582 1.00 92.62 97 LEU A C 1
ATOM 723 O O . LEU A 1 97 ? 14.256 4.789 -10.584 1.00 92.62 97 LEU A O 1
ATOM 727 N N . ALA A 1 98 ? 12.916 3.338 -9.515 1.00 88.62 98 ALA A N 1
ATOM 728 C CA . ALA A 1 98 ? 12.808 2.401 -10.630 1.00 88.62 98 ALA A CA 1
ATOM 729 C C . ALA A 1 98 ? 12.205 3.067 -11.877 1.00 88.62 98 ALA A C 1
ATOM 731 O O . ALA A 1 98 ? 12.717 2.884 -12.980 1.00 88.62 98 ALA A O 1
ATOM 732 N N . PHE A 1 99 ? 11.175 3.900 -11.701 1.00 88.88 99 PHE A N 1
ATOM 733 C CA . PHE A 1 99 ? 10.595 4.680 -12.793 1.00 88.88 99 PHE A CA 1
ATOM 734 C C . PHE A 1 99 ? 11.615 5.644 -13.421 1.00 88.88 99 PHE A C 1
ATOM 736 O O . PHE A 1 99 ? 11.749 5.688 -14.642 1.00 88.88 99 PHE A O 1
ATOM 743 N N . ILE A 1 100 ? 12.379 6.378 -12.605 1.00 90.81 100 ILE A N 1
ATOM 744 C CA . ILE A 1 100 ? 13.430 7.287 -13.089 1.00 90.81 100 ILE A CA 1
ATOM 745 C C . ILE A 1 100 ? 14.487 6.508 -13.877 1.00 90.81 100 ILE A C 1
ATOM 747 O O . ILE A 1 100 ? 14.802 6.880 -15.006 1.00 90.81 100 ILE A O 1
ATOM 751 N N . LEU A 1 101 ? 15.003 5.406 -13.330 1.00 89.44 101 LEU A N 1
ATOM 752 C CA . LEU A 1 101 ? 16.005 4.577 -14.008 1.00 89.44 101 LEU A CA 1
ATOM 753 C C . LEU A 1 101 ? 15.489 4.018 -15.340 1.00 89.44 101 LEU A C 1
ATOM 755 O O . LEU A 1 101 ? 16.258 3.944 -16.298 1.00 89.44 101 LEU A O 1
ATOM 759 N N . TYR A 1 102 ? 14.194 3.710 -15.423 1.00 86.12 102 TYR A N 1
ATOM 760 C CA . TYR A 1 102 ? 13.535 3.336 -16.673 1.00 86.12 102 TYR A CA 1
ATOM 761 C C . TYR A 1 102 ? 13.497 4.461 -17.693 1.00 86.12 102 TYR A C 1
ATOM 763 O O . TYR A 1 102 ? 13.879 4.262 -18.843 1.00 86.12 102 TYR A O 1
ATOM 771 N N . THR A 1 103 ? 13.122 5.672 -17.284 1.00 87.00 103 THR A N 1
ATOM 772 C CA . THR A 1 103 ? 13.137 6.821 -18.203 1.00 87.00 103 THR A CA 1
ATOM 773 C C . THR A 1 103 ? 14.539 7.168 -18.707 1.00 87.00 103 THR A C 1
ATOM 775 O O . THR A 1 103 ? 14.676 7.728 -19.790 1.00 87.00 103 THR A O 1
ATOM 778 N N . LEU A 1 104 ? 15.577 6.810 -17.945 1.00 89.00 104 LEU A N 1
ATOM 779 C CA . LEU A 1 104 ? 16.979 6.986 -18.321 1.00 89.00 104 LEU A CA 1
ATOM 780 C C . LEU A 1 104 ? 17.543 5.815 -19.145 1.00 89.00 104 LEU A C 1
ATOM 782 O O . LEU A 1 104 ? 18.708 5.871 -19.529 1.00 89.00 104 LEU A O 1
ATOM 786 N N . GLY A 1 105 ? 16.762 4.757 -19.394 1.00 82.88 105 GLY A N 1
ATOM 787 C CA . GLY A 1 105 ? 17.218 3.562 -20.113 1.00 82.88 105 GLY A CA 1
ATOM 788 C C . GLY A 1 105 ? 18.257 2.727 -19.357 1.00 82.88 105 GLY A C 1
ATOM 789 O O . GLY A 1 105 ? 18.934 1.905 -19.959 1.00 82.88 105 GLY A O 1
ATOM 790 N N . VAL A 1 106 ? 18.416 2.940 -18.046 1.00 85.81 106 VAL A N 1
ATOM 791 C CA . VAL A 1 106 ? 19.359 2.187 -17.199 1.00 85.81 106 VAL A CA 1
ATOM 792 C C . VAL A 1 106 ? 18.731 0.885 -16.697 1.00 85.81 106 VAL A C 1
ATOM 794 O O . VAL A 1 106 ? 19.437 -0.090 -16.446 1.00 85.81 106 VAL A O 1
ATOM 797 N N . TYR A 1 107 ? 17.410 0.876 -16.507 1.00 75.44 107 TYR A N 1
ATOM 798 C CA . TYR A 1 107 ? 16.669 -0.266 -15.982 1.00 75.44 107 TYR A CA 1
ATOM 799 C C . TYR A 1 107 ? 15.338 -0.457 -16.724 1.00 75.44 107 TYR A C 1
ATOM 801 O O . TYR A 1 107 ? 14.609 0.508 -16.895 1.00 75.44 107 TYR A O 1
ATOM 809 N N . PRO A 1 108 ? 14.928 -1.679 -17.069 1.00 68.69 108 PRO A N 1
ATOM 810 C CA . PRO A 1 108 ? 15.672 -2.912 -16.874 1.00 68.69 108 PRO A CA 1
ATOM 811 C C . PRO A 1 108 ? 16.852 -3.008 -17.845 1.00 68.69 108 PRO A C 1
ATOM 813 O O . PRO A 1 108 ? 16.757 -2.483 -18.951 1.00 68.69 108 PRO A O 1
ATOM 816 N N . PRO A 1 109 ? 17.976 -3.610 -17.416 1.00 69.75 109 PRO A N 1
ATOM 817 C CA . PRO A 1 109 ? 19.109 -3.825 -18.305 1.00 69.75 109 PRO A CA 1
ATOM 818 C C . PRO A 1 109 ? 18.675 -4.704 -19.481 1.00 69.75 109 PRO A C 1
ATOM 820 O O . PRO A 1 109 ? 17.859 -5.605 -19.294 1.00 69.75 109 PRO A O 1
ATOM 823 N N . ASP A 1 110 ? 19.222 -4.442 -20.667 1.00 70.62 110 ASP A N 1
ATOM 824 C CA . ASP A 1 110 ? 18.962 -5.274 -21.839 1.00 70.62 110 ASP A CA 1
ATOM 825 C C . ASP A 1 110 ? 19.368 -6.724 -21.551 1.00 70.62 110 ASP A C 1
ATOM 827 O O . ASP A 1 110 ? 20.463 -6.990 -21.037 1.00 70.62 110 ASP A O 1
ATOM 831 N N . ASP A 1 111 ? 18.498 -7.664 -21.919 1.00 61.50 111 ASP A N 1
ATOM 832 C CA . ASP A 1 111 ? 18.769 -9.096 -21.868 1.00 61.50 111 ASP A CA 1
ATOM 833 C C . ASP A 1 111 ? 19.783 -9.452 -22.974 1.00 61.50 111 ASP A C 1
ATOM 835 O O . ASP A 1 111 ? 19.469 -10.109 -23.960 1.00 61.50 111 ASP A O 1
ATOM 839 N N . ALA A 1 112 ? 21.038 -9.018 -22.838 1.00 52.56 112 ALA A N 1
ATOM 840 C CA . ALA A 1 112 ? 22.132 -9.336 -23.761 1.00 52.56 112 ALA A CA 1
ATOM 841 C C . ALA A 1 112 ? 22.583 -10.815 -23.686 1.00 52.56 112 ALA A C 1
ATOM 843 O O . ALA A 1 112 ? 23.699 -11.161 -24.075 1.00 52.56 112 ALA A O 1
ATOM 844 N N . THR A 1 113 ? 21.733 -11.709 -23.183 1.00 55.84 113 THR A N 1
ATOM 845 C CA . THR A 1 113 ? 21.985 -13.147 -23.105 1.00 55.84 113 THR A CA 1
ATOM 846 C C . THR A 1 113 ? 20.791 -13.930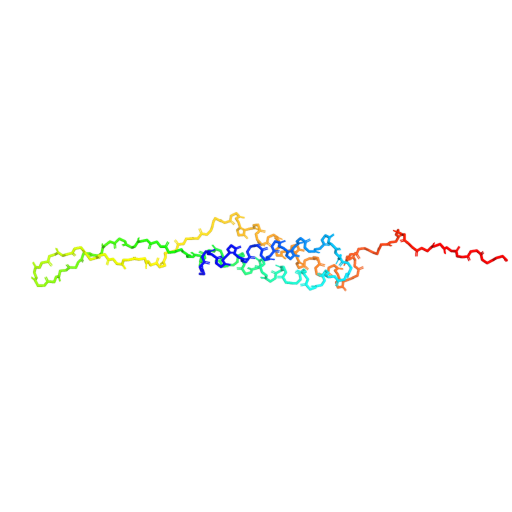 -23.639 1.00 55.84 113 THR A C 1
ATOM 848 O O . THR A 1 113 ? 19.933 -14.354 -22.870 1.00 55.84 113 THR A O 1
ATOM 851 N N . GLY A 1 114 ? 20.812 -14.191 -24.949 1.00 51.12 114 GLY A N 1
ATOM 852 C CA . GLY A 1 114 ? 20.185 -15.376 -25.538 1.00 51.12 114 GLY A CA 1
ATOM 853 C C . GLY A 1 114 ? 19.029 -15.121 -26.499 1.00 51.12 114 GLY A C 1
ATOM 854 O O . GLY A 1 114 ? 17.893 -15.354 -26.119 1.00 51.12 114 GLY A O 1
ATOM 855 N N . ASP A 1 115 ? 19.329 -14.711 -27.735 1.00 54.75 115 ASP A N 1
ATOM 856 C CA . ASP A 1 115 ? 18.695 -15.252 -28.953 1.00 54.75 115 ASP A CA 1
ATOM 857 C C . ASP A 1 115 ? 19.287 -14.585 -30.206 1.00 54.75 115 ASP A C 1
ATOM 859 O O . ASP A 1 115 ? 18.686 -13.711 -30.813 1.00 54.75 115 ASP A O 1
ATOM 863 N N . GLU A 1 116 ? 20.479 -15.018 -30.620 1.00 53.62 116 GLU A N 1
ATOM 864 C CA . GLU A 1 116 ? 20.840 -15.015 -32.043 1.00 53.62 116 GLU A CA 1
ATOM 865 C C . GLU A 1 116 ? 21.725 -16.241 -32.318 1.00 53.62 116 GLU A C 1
ATOM 867 O O . GLU A 1 116 ? 22.923 -16.215 -32.019 1.00 53.62 116 GLU A O 1
ATOM 872 N N . PRO A 1 117 ? 21.201 -17.344 -32.886 1.00 50.69 117 PRO A N 1
ATOM 873 C CA . PRO A 1 117 ? 22.060 -18.219 -33.655 1.00 50.69 117 PRO A CA 1
ATOM 874 C C . PRO A 1 117 ? 22.417 -17.436 -34.917 1.00 50.69 117 PRO A C 1
ATOM 876 O O . PRO A 1 117 ? 21.590 -17.257 -35.808 1.00 50.69 117 PRO A O 1
ATOM 879 N N . THR A 1 118 ? 23.640 -16.917 -34.973 1.00 59.97 118 THR A N 1
ATOM 880 C CA . THR A 1 118 ? 24.197 -16.348 -36.197 1.00 59.97 118 THR A CA 1
ATOM 881 C C . THR A 1 118 ? 24.110 -17.427 -37.274 1.00 59.97 118 THR A C 1
ATOM 883 O O . THR A 1 118 ? 24.834 -18.422 -37.211 1.00 59.97 118 THR A O 1
ATOM 886 N N . GLU A 1 119 ? 23.185 -17.283 -38.225 1.00 57.03 119 GLU A N 1
ATOM 887 C CA . GLU A 1 119 ? 23.122 -18.168 -39.382 1.00 57.03 119 GLU A CA 1
ATOM 888 C C . GLU A 1 119 ? 24.444 -18.044 -40.144 1.00 57.03 119 GLU A C 1
ATOM 890 O O . GLU A 1 119 ? 24.730 -17.045 -40.808 1.00 57.03 119 GLU A O 1
ATOM 895 N N . ALA A 1 120 ? 25.287 -19.065 -40.004 1.00 55.91 120 ALA A N 1
ATOM 896 C CA . ALA A 1 120 ? 26.464 -19.238 -40.828 1.00 55.91 120 ALA A CA 1
ATOM 897 C C . ALA A 1 120 ? 25.994 -19.658 -42.226 1.00 55.91 120 ALA A C 1
ATOM 899 O O . ALA A 1 120 ? 25.803 -20.840 -42.500 1.00 55.91 120 ALA A O 1
ATOM 900 N N . ASN A 1 121 ? 25.785 -18.675 -43.102 1.00 53.81 121 ASN A N 1
ATOM 901 C CA . ASN A 1 121 ? 25.673 -18.920 -44.536 1.00 53.81 121 ASN A CA 1
ATOM 902 C C . ASN A 1 121 ? 27.018 -19.459 -45.053 1.00 53.81 121 ASN A C 1
ATOM 904 O O . ASN A 1 121 ? 28.021 -18.740 -45.035 1.00 53.81 121 ASN A O 1
ATOM 908 N N . SER A 1 122 ? 27.016 -20.710 -45.518 1.00 59.56 122 SER A N 1
ATOM 909 C CA . SER A 1 122 ? 28.060 -21.318 -46.355 1.00 59.56 122 SER A CA 1
ATOM 910 C C . SER A 1 122 ? 27.490 -21.687 -47.714 1.00 59.56 122 SER A C 1
ATOM 912 O O . SER A 1 122 ? 26.444 -22.377 -47.701 1.00 59.56 122 SER A O 1
#

Sequence (122 aa):
MLLAHYYAGVLGAGALTAAWLFRPSDRTAVTSLSAFVLWTLLAVFGADTETYADSAASVQTVNNTTLAVPQGEQLVAAPLPTEFRLLALLWALLSVLAFILYTLGVYPPDDATGDEPTEANS

Radius of gyration: 24.94 Å; chains: 1; bounding box: 66×33×81 Å

pLDDT: mean 85.6, std 12.43, range [50.69, 97.62]

Organism: NCBI:txid2841590

Foldseek 3Di:
DEVVVLVVLVVLLVVLVCVCVPCVPPRLQPSLVSNLVSLLCSLVCLQAYWYWDFDFFDFDQDPNDTDRHGPGTDIDGDHDDNVVSVVSVVSSVVSVVSNVCVVVVNPPPDPPDDDDPPPPDD

Secondary structure (DSSP, 8-state):
-BHHHHHHHHHHHHHHHHGGGT-HHHHHHHHHHHHHHHHHHHHHHTTS-EEEEEPPPEEEEETTEEEEE---EEEEE-PPPHHHHHHHHHHHHHHHHHHHHHHTT-SSPP--SS--------